Protein AF-A0A6I1DWY0-F1 (afdb_monomer)

Solvent-accessible surface area (backbone atoms only — not comparable to full-atom values): 6631 Å² total; per-residue (Å²): 124,53,65,72,73,62,64,72,75,52,63,94,86,61,85,85,79,82,88,73,82,65,100,81,68,82,79,78,50,70,65,58,52,38,52,49,53,45,50,46,42,75,72,70,47,90,78,81,86,88,60,45,41,14,41,74,68,94,50,57,39,62,62,46,49,48,53,25,51,76,71,72,46,89,82,85,85,78,86,44,73,33,61,86,55,50,52,39,51,78,70,75,38,73,94,70,50,98,91,100

Mean predicted aligned error: 5.31 Å

Foldseek 3Di:
DADPVVVVVDDPPDDDDDQDDPPDDDHPDVVNVLVVQLVCVVVVDDDDDDFHAFCPPPNCVVVSVVSCVVSVHDDDGDGGHHCLQVVCVVVVHHPDDPVD

Sequence (100 aa):
LASSSLLNEVRDDAELIYAGKRSSNHHLKQYETNELLVKLALEGKNVVRLKGGDPYIFGRGGEEGQELREAGVDFEVVPGISSSYSVPAYCGIPVTHRDF

Structure (mmCIF, N/CA/C/O backbone):
data_AF-A0A6I1DWY0-F1
#
_entry.id   AF-A0A6I1DWY0-F1
#
loop_
_atom_site.group_PDB
_atom_site.id
_atom_site.type_symbol
_atom_site.label_atom_id
_atom_site.label_alt_id
_atom_site.label_comp_id
_atom_site.label_asym_id
_atom_site.label_entity_id
_atom_site.label_seq_id
_atom_site.pdbx_PDB_ins_code
_atom_site.Cartn_x
_atom_site.Cartn_y
_atom_site.Cartn_z
_atom_site.occupancy
_atom_site.B_iso_or_equiv
_atom_site.auth_seq_id
_atom_site.auth_comp_id
_atom_site.auth_asym_id
_atom_site.auth_atom_id
_atom_site.pdbx_PDB_model_num
ATOM 1 N N . LEU A 1 1 ? 0.605 7.329 -7.054 1.00 56.62 1 LEU A N 1
ATOM 2 C CA . LEU A 1 1 ? -0.780 7.053 -6.602 1.00 56.62 1 LEU A CA 1
ATOM 3 C C . LEU A 1 1 ? -1.306 5.902 -7.444 1.00 56.62 1 LEU A C 1
ATOM 5 O O . LEU A 1 1 ? -0.939 5.841 -8.612 1.00 56.62 1 LEU A O 1
ATOM 9 N N . ALA A 1 2 ? -2.065 4.976 -6.854 1.00 69.00 2 ALA A N 1
ATOM 10 C CA . ALA A 1 2 ? -2.735 3.918 -7.613 1.00 69.00 2 ALA A CA 1
ATOM 11 C C . ALA A 1 2 ? -3.677 4.534 -8.667 1.00 69.00 2 ALA A C 1
ATOM 13 O O . ALA A 1 2 ? -4.143 5.662 -8.481 1.00 69.00 2 ALA A O 1
ATOM 14 N N . SER A 1 3 ? -3.915 3.830 -9.778 1.00 77.62 3 SER A N 1
ATOM 15 C CA . SER A 1 3 ? -4.782 4.329 -10.855 1.00 77.62 3 SER A CA 1
ATOM 16 C C . SER A 1 3 ? -6.194 4.589 -10.335 1.00 77.62 3 SER A C 1
ATOM 18 O O . SER A 1 3 ? -6.759 3.740 -9.646 1.00 77.62 3 SER A O 1
ATOM 20 N N . SER A 1 4 ? -6.789 5.725 -10.707 1.00 78.81 4 SER A N 1
ATOM 21 C CA . SER A 1 4 ? -8.179 6.053 -10.363 1.00 78.81 4 SER A CA 1
ATOM 22 C C . SER A 1 4 ? -9.172 5.027 -10.907 1.00 78.81 4 SER A C 1
ATOM 24 O O . SER A 1 4 ? -10.210 4.820 -10.294 1.00 78.81 4 SER A O 1
ATOM 26 N N . SER A 1 5 ? -8.835 4.335 -11.998 1.00 86.38 5 SER A N 1
ATOM 27 C CA . SER A 1 5 ? -9.661 3.258 -12.551 1.00 86.38 5 SER A CA 1
ATOM 28 C C . SER A 1 5 ? -9.885 2.103 -11.572 1.00 86.38 5 SER A C 1
ATOM 30 O O . SER A 1 5 ? -10.935 1.481 -11.625 1.00 86.38 5 SER A O 1
ATOM 32 N N . LEU A 1 6 ? -8.942 1.835 -10.659 1.00 87.25 6 LEU A N 1
ATOM 33 C CA . LEU A 1 6 ? -9.096 0.781 -9.648 1.00 87.25 6 LEU A CA 1
ATOM 34 C C . LEU A 1 6 ? -10.163 1.130 -8.606 1.00 87.25 6 LEU A C 1
ATOM 36 O O . LEU A 1 6 ? -10.740 0.236 -8.000 1.00 87.25 6 LEU A O 1
ATOM 40 N N . LEU A 1 7 ? -10.440 2.421 -8.402 1.00 88.44 7 LEU A N 1
ATOM 41 C CA . LEU A 1 7 ? -11.481 2.859 -7.473 1.00 88.44 7 LEU A CA 1
ATOM 42 C C . LEU A 1 7 ? -12.891 2.562 -8.000 1.00 88.44 7 LEU A C 1
ATOM 44 O O . LEU A 1 7 ? -13.821 2.532 -7.204 1.00 88.44 7 LEU A O 1
ATOM 48 N N . ASN A 1 8 ? -13.044 2.299 -9.303 1.00 89.38 8 ASN A N 1
ATOM 49 C CA . ASN A 1 8 ? -14.325 1.903 -9.894 1.00 89.38 8 ASN A CA 1
ATOM 50 C C . ASN A 1 8 ? -14.723 0.459 -9.545 1.00 89.38 8 ASN A C 1
ATOM 52 O O . ASN A 1 8 ? -15.882 0.104 -9.704 1.00 89.38 8 ASN A O 1
ATOM 56 N N . GLU A 1 9 ? -13.776 -0.365 -9.088 1.00 91.81 9 GLU A N 1
ATOM 57 C CA . GLU A 1 9 ? -14.021 -1.763 -8.694 1.00 91.81 9 GLU A CA 1
ATOM 58 C C . GLU A 1 9 ? -14.429 -1.893 -7.218 1.00 91.81 9 GLU A C 1
ATOM 60 O O . GLU A 1 9 ? -14.702 -2.986 -6.718 1.00 91.81 9 GLU A O 1
ATOM 65 N N . VAL A 1 10 ? -14.412 -0.781 -6.479 1.00 93.12 10 VAL A N 1
ATOM 66 C CA . VAL A 1 10 ? -14.791 -0.753 -5.070 1.00 93.12 10 VAL A CA 1
ATOM 67 C C . VAL A 1 10 ? -16.313 -0.863 -4.962 1.00 93.12 10 VAL A C 1
ATOM 69 O O . VAL A 1 10 ? -17.044 -0.356 -5.807 1.00 93.12 10 VAL A O 1
ATOM 72 N N . ARG A 1 11 ? -16.804 -1.511 -3.901 1.00 93.94 11 ARG A N 1
ATOM 73 C CA . ARG A 1 11 ? -18.239 -1.539 -3.592 1.00 93.94 11 ARG A CA 1
ATOM 74 C C . ARG A 1 11 ? -18.806 -0.124 -3.450 1.00 93.94 11 ARG A C 1
ATOM 76 O O . ARG A 1 11 ? -18.175 0.732 -2.833 1.00 93.94 11 ARG A O 1
ATOM 83 N N . ASP A 1 12 ? -20.040 0.067 -3.907 1.00 92.94 12 ASP A N 1
ATOM 84 C CA . ASP A 1 12 ? -20.739 1.361 -3.864 1.00 92.94 12 ASP A CA 1
ATOM 85 C C . ASP A 1 12 ? -20.910 1.937 -2.446 1.00 92.94 12 ASP A C 1
ATOM 87 O O . ASP A 1 12 ? -21.049 3.146 -2.274 1.00 92.94 12 ASP A O 1
ATOM 91 N N . ASP A 1 13 ? -20.909 1.080 -1.421 1.00 94.00 13 ASP A N 1
ATOM 92 C CA . ASP A 1 13 ? -21.079 1.459 -0.017 1.00 94.00 13 ASP A CA 1
ATOM 93 C C . ASP A 1 13 ? -19.757 1.694 0.732 1.00 94.00 13 ASP A C 1
ATOM 95 O O . ASP A 1 13 ? -19.769 1.975 1.933 1.00 94.00 13 ASP A O 1
ATOM 99 N N . ALA A 1 14 ? -18.612 1.582 0.056 1.00 95.25 14 ALA A N 1
ATOM 100 C CA . ALA A 1 14 ? -17.318 1.779 0.690 1.00 95.25 14 ALA A CA 1
ATOM 101 C C . ALA A 1 14 ? -16.990 3.265 0.890 1.00 95.25 14 ALA A C 1
ATOM 103 O O . ALA A 1 14 ? -17.078 4.092 -0.018 1.00 95.25 14 ALA A O 1
ATOM 104 N N . GLU A 1 15 ? -16.505 3.593 2.083 1.00 94.50 15 GLU A N 1
ATOM 105 C CA . GLU A 1 15 ? -15.960 4.913 2.385 1.00 94.50 15 GLU A CA 1
ATOM 106 C C . GLU A 1 15 ? -14.570 5.079 1.744 1.00 94.50 15 GLU A C 1
ATOM 108 O O . GLU A 1 15 ? -13.629 4.350 2.065 1.00 94.50 15 GLU A O 1
ATOM 113 N N . LEU A 1 16 ? -14.417 6.059 0.848 1.00 92.50 16 LEU A N 1
ATOM 114 C CA . LEU A 1 16 ? -13.141 6.359 0.193 1.00 92.50 16 LEU A CA 1
ATOM 115 C C . LEU A 1 16 ? -12.409 7.501 0.905 1.00 92.50 16 LEU A C 1
ATOM 117 O O . LEU A 1 16 ? -12.765 8.672 0.763 1.00 92.50 16 LEU A O 1
ATOM 121 N N . ILE A 1 17 ? -11.330 7.168 1.615 1.00 91.06 17 ILE A N 1
ATOM 122 C CA . ILE A 1 17 ? -10.486 8.151 2.303 1.00 91.06 17 ILE A CA 1
ATOM 123 C C . ILE A 1 17 ? -9.214 8.401 1.492 1.00 91.06 17 ILE A C 1
ATOM 125 O O . ILE A 1 17 ? -8.369 7.522 1.311 1.00 91.06 17 ILE A O 1
ATOM 129 N N . TYR A 1 18 ? -9.055 9.628 0.997 1.00 86.44 18 TYR A N 1
ATOM 130 C CA . TYR A 1 18 ? -7.879 10.001 0.219 1.00 86.44 18 TYR A CA 1
ATOM 131 C C . TYR A 1 18 ? -6.665 10.242 1.123 1.00 86.44 18 TYR A C 1
ATOM 133 O O . TYR A 1 18 ? -6.648 11.164 1.930 1.00 86.44 18 TYR A O 1
ATOM 141 N N . ALA A 1 19 ? -5.617 9.444 0.929 1.00 77.25 19 ALA A N 1
ATOM 142 C CA . ALA A 1 19 ? -4.372 9.518 1.699 1.00 77.25 19 ALA A CA 1
ATOM 143 C C . ALA A 1 19 ? -3.200 10.173 0.934 1.00 77.25 19 ALA A C 1
ATOM 145 O O . ALA A 1 19 ? -2.049 10.098 1.362 1.00 77.25 19 ALA A O 1
ATOM 146 N N . GLY A 1 20 ? -3.464 10.746 -0.245 1.00 68.69 20 GLY A N 1
ATOM 147 C CA . GLY A 1 20 ? -2.474 11.458 -1.059 1.00 68.69 20 GLY A CA 1
ATOM 148 C C . GLY A 1 20 ? -2.509 12.975 -0.847 1.00 68.69 20 GLY A C 1
ATOM 149 O O . GLY A 1 20 ? -3.322 13.502 -0.095 1.00 68.69 20 GLY A O 1
ATOM 150 N N . LYS A 1 21 ? -1.669 13.717 -1.579 1.00 62.69 21 LYS A N 1
ATOM 151 C CA . LYS A 1 21 ? -1.748 15.187 -1.638 1.00 62.69 21 LYS A CA 1
ATOM 152 C C . LYS A 1 21 ? -2.700 15.625 -2.754 1.00 62.69 21 LYS A C 1
ATOM 154 O O . LYS A 1 21 ? -2.576 15.148 -3.881 1.00 62.69 21 LYS A O 1
ATOM 159 N N . ARG A 1 22 ? -3.600 16.572 -2.478 1.00 45.53 22 ARG A N 1
ATOM 160 C CA . ARG A 1 22 ? -3.879 17.651 -3.442 1.00 45.53 22 ARG A CA 1
ATOM 161 C C . ARG A 1 22 ? -2.797 18.699 -3.200 1.00 45.53 22 ARG A C 1
ATOM 163 O O . ARG A 1 22 ? -2.441 18.959 -2.056 1.00 45.53 22 ARG A O 1
ATOM 170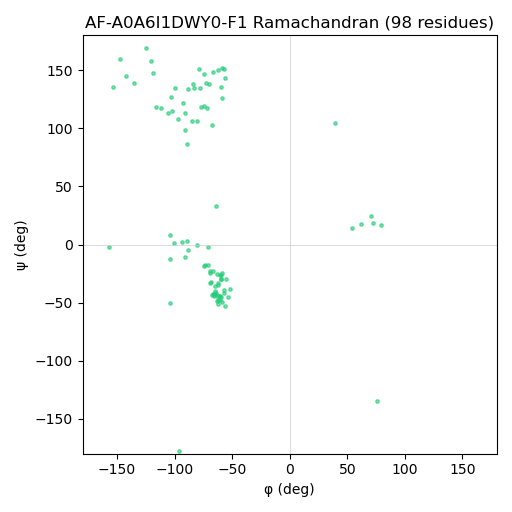 N N . SER A 1 23 ? -2.206 19.209 -4.266 1.00 39.03 23 SER A N 1
ATOM 171 C CA . SER A 1 23 ? -0.929 19.930 -4.334 1.00 39.03 23 SER A CA 1
ATOM 172 C C . SER A 1 23 ? -0.837 21.280 -3.592 1.00 39.03 23 SER A C 1
ATOM 174 O O . SER A 1 23 ? -0.113 22.155 -4.052 1.00 39.03 23 SER A O 1
ATOM 176 N N . SER A 1 24 ? -1.512 21.494 -2.457 1.00 41.41 24 SER A N 1
ATOM 177 C CA . SER A 1 24 ? -1.463 22.800 -1.784 1.00 41.41 24 SER A CA 1
ATOM 178 C C . SER A 1 24 ? -1.774 22.877 -0.287 1.00 41.41 24 SER A C 1
ATOM 180 O O . SER A 1 24 ? -1.652 23.975 0.237 1.00 41.41 24 SER A O 1
ATOM 182 N N . ASN A 1 25 ? -2.137 21.816 0.446 1.00 42.66 25 ASN A N 1
ATOM 183 C CA . ASN A 1 25 ? -2.423 21.984 1.881 1.00 42.66 25 ASN A CA 1
ATOM 184 C C . ASN A 1 25 ? -2.203 20.715 2.709 1.00 42.66 25 ASN A C 1
ATOM 186 O O . ASN A 1 25 ? -2.613 19.639 2.292 1.00 42.66 25 ASN A O 1
ATOM 190 N N . HIS A 1 26 ? -1.553 20.906 3.864 1.00 45.03 26 HIS A N 1
ATOM 191 C CA . HIS A 1 26 ? -1.401 20.010 5.018 1.00 45.03 26 HIS A CA 1
ATOM 192 C C . HIS A 1 26 ? -1.177 18.518 4.717 1.00 45.03 26 HIS A C 1
ATOM 194 O O . HIS A 1 26 ? -2.071 17.757 4.366 1.00 45.03 26 HIS A O 1
ATOM 200 N N . HIS A 1 27 ? 0.074 18.102 4.899 1.00 56.53 27 HIS A N 1
ATOM 201 C CA . HIS A 1 27 ? 0.484 16.707 4.858 1.00 56.53 27 HIS A CA 1
ATOM 202 C C . HIS A 1 27 ? -0.279 15.916 5.924 1.00 56.53 27 HIS A C 1
ATOM 204 O O . HIS A 1 27 ? -0.134 16.262 7.090 1.00 56.53 27 HIS A O 1
ATOM 210 N N . LEU A 1 28 ? -0.954 14.822 5.550 1.00 56.56 28 LEU A N 1
ATOM 211 C CA . LEU A 1 28 ? -1.004 13.684 6.461 1.00 56.56 28 LEU A CA 1
ATOM 212 C C . LEU A 1 28 ? 0.427 13.147 6.521 1.00 56.56 28 LEU A C 1
ATOM 214 O O . LEU A 1 28 ? 0.943 12.568 5.558 1.00 56.56 28 LEU A O 1
ATOM 21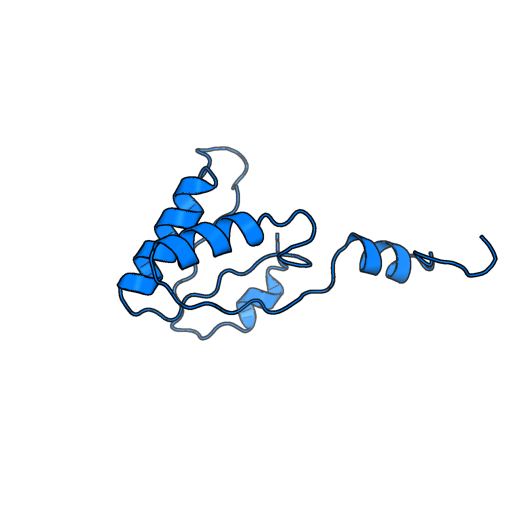8 N N . LYS A 1 29 ? 1.133 13.448 7.604 1.00 77.12 29 LYS A N 1
ATOM 219 C CA . LYS A 1 29 ? 2.388 12.788 7.940 1.00 77.12 29 LYS A CA 1
ATOM 220 C C . LYS 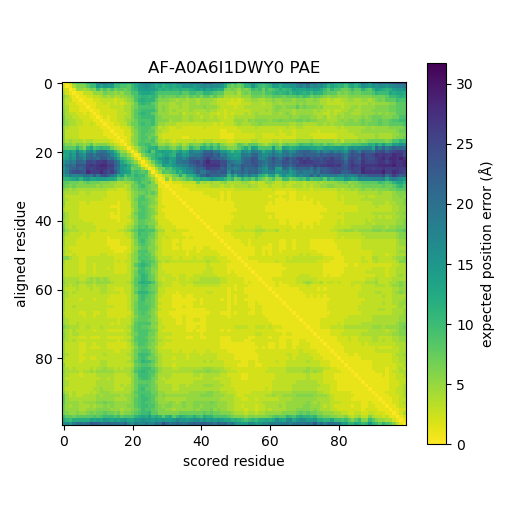A 1 29 ? 2.097 11.289 8.033 1.00 77.12 29 LYS A C 1
ATOM 222 O O . LYS A 1 29 ? 0.982 10.880 8.335 1.00 77.12 29 LYS A O 1
ATOM 227 N N . GLN A 1 30 ? 3.095 10.457 7.746 1.00 81.00 30 GLN A N 1
ATOM 228 C CA . GLN A 1 30 ? 2.893 9.003 7.715 1.00 81.00 30 GLN A CA 1
ATOM 229 C C . GLN A 1 30 ? 2.236 8.471 8.988 1.00 81.00 30 GLN A C 1
ATOM 231 O O . GLN A 1 30 ? 1.356 7.626 8.890 1.00 81.00 30 GLN A O 1
ATOM 236 N N . TYR A 1 31 ? 2.607 9.021 10.148 1.00 86.69 31 TYR A N 1
ATOM 237 C CA . TYR A 1 31 ? 2.007 8.635 11.420 1.00 86.69 31 TYR A CA 1
ATOM 238 C C . TYR A 1 31 ? 0.481 8.819 11.419 1.00 86.69 31 TYR A C 1
ATOM 240 O O . TYR A 1 31 ? -0.220 7.937 11.881 1.00 86.69 31 TYR A O 1
ATOM 248 N N . GLU A 1 32 ? -0.054 9.885 10.813 1.00 89.69 32 GLU A N 1
ATOM 249 C CA . GLU A 1 32 ? -1.503 10.140 10.778 1.00 89.69 32 GLU A CA 1
ATOM 250 C C . GLU A 1 32 ? -2.223 9.109 9.903 1.00 89.69 32 GLU A C 1
ATOM 252 O O . GLU A 1 32 ? -3.355 8.722 10.179 1.00 89.69 32 GLU A O 1
ATOM 257 N N . THR A 1 33 ? -1.559 8.628 8.845 1.00 92.06 33 THR A N 1
ATOM 258 C CA . THR A 1 33 ? -2.083 7.507 8.054 1.00 92.06 33 THR A CA 1
ATOM 259 C C . THR A 1 33 ? -2.071 6.219 8.870 1.00 92.06 33 THR A C 1
ATOM 261 O O . THR A 1 33 ? -3.052 5.483 8.845 1.00 92.06 33 THR A O 1
ATOM 264 N N . ASN A 1 34 ? -0.987 5.950 9.597 1.00 94.50 34 ASN A N 1
ATOM 265 C CA . ASN A 1 34 ? -0.851 4.749 10.416 1.00 94.50 34 ASN A CA 1
ATOM 266 C C . ASN A 1 34 ? -1.901 4.728 11.543 1.00 94.50 34 ASN A C 1
ATOM 268 O O . ASN A 1 34 ? -2.639 3.754 11.674 1.00 94.50 34 ASN A O 1
ATOM 272 N N . GLU A 1 35 ? -2.047 5.836 12.275 1.00 94.94 35 GLU A N 1
ATOM 273 C CA . GLU A 1 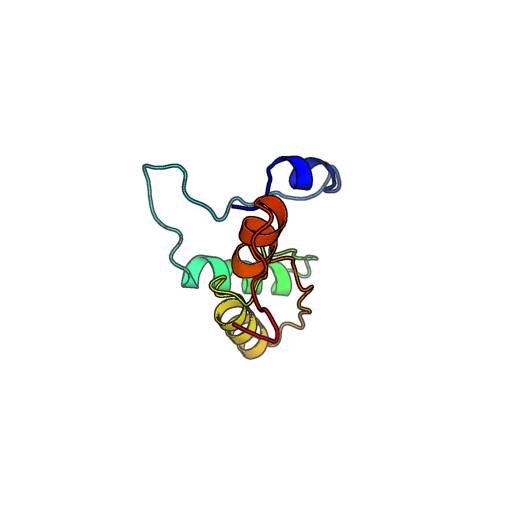35 ? -3.067 6.025 13.314 1.00 94.94 35 GLU A CA 1
ATOM 274 C C . GLU A 1 35 ? -4.481 5.827 12.765 1.00 94.94 35 GLU A C 1
ATOM 276 O O . GLU A 1 35 ? -5.312 5.181 13.402 1.00 94.94 35 GLU A O 1
ATOM 281 N N . LEU A 1 36 ? -4.762 6.342 11.564 1.00 95.69 36 LEU A N 1
ATOM 282 C CA . LEU A 1 36 ? -6.061 6.164 10.928 1.00 95.69 36 LEU A CA 1
ATOM 283 C C . LEU A 1 36 ? -6.335 4.695 10.580 1.00 95.69 36 LEU A C 1
ATOM 285 O O . LEU A 1 36 ? -7.450 4.226 10.803 1.00 95.69 36 LEU A O 1
ATOM 289 N N . LEU A 1 37 ? -5.344 3.967 10.054 1.00 96.81 37 LEU A N 1
ATOM 290 C CA . LEU A 1 37 ? -5.485 2.539 9.750 1.00 96.81 37 LEU A CA 1
ATOM 291 C C . LEU A 1 37 ? -5.794 1.735 11.017 1.00 96.81 37 LEU A C 1
ATOM 293 O O . LEU A 1 37 ? -6.756 0.968 11.026 1.00 96.81 37 LEU A O 1
ATOM 297 N N . VAL A 1 38 ? -5.032 1.967 12.091 1.00 97.88 38 VAL A N 1
ATOM 298 C CA . VAL A 1 38 ? -5.255 1.333 13.399 1.00 97.88 38 VAL A CA 1
ATOM 299 C C . VAL A 1 38 ? -6.649 1.665 13.924 1.00 97.88 38 VAL A C 1
ATOM 301 O O . VAL A 1 38 ? -7.406 0.764 14.274 1.00 97.88 38 VAL A O 1
ATOM 304 N N . LYS A 1 39 ? -7.028 2.947 13.925 1.00 97.88 39 LYS A N 1
ATOM 305 C CA . LYS A 1 39 ? -8.337 3.399 14.404 1.00 97.88 39 LYS A CA 1
ATOM 306 C C . LYS A 1 39 ? -9.483 2.697 13.676 1.00 97.88 39 LYS A C 1
ATOM 308 O O . LYS A 1 39 ? -10.359 2.140 14.327 1.00 97.88 39 LYS A O 1
ATOM 313 N N . LEU A 1 40 ? -9.485 2.717 12.342 1.00 97.81 40 LEU A N 1
ATOM 314 C CA . LEU A 1 40 ? -10.568 2.130 11.546 1.00 97.81 40 LEU A CA 1
ATOM 315 C C . LEU A 1 40 ? -10.650 0.609 11.731 1.00 97.81 40 LEU A C 1
ATOM 317 O O . LEU A 1 40 ? -11.749 0.058 11.766 1.00 97.81 40 LEU A O 1
ATOM 321 N N . ALA A 1 41 ? -9.508 -0.065 11.882 1.00 97.88 41 ALA A N 1
ATOM 322 C CA . ALA A 1 41 ? -9.482 -1.495 12.164 1.00 97.88 41 ALA A CA 1
ATOM 323 C C . ALA A 1 41 ? -10.049 -1.815 13.559 1.00 97.88 41 ALA A C 1
ATOM 325 O O . ALA A 1 41 ? -10.859 -2.728 13.695 1.00 97.88 41 ALA A O 1
ATOM 326 N N . LEU A 1 42 ? -9.701 -1.028 14.583 1.00 97.81 42 LEU A N 1
ATOM 327 C CA . LEU A 1 42 ? -10.231 -1.183 15.946 1.00 97.81 42 LEU A CA 1
ATOM 328 C C . LEU A 1 42 ? -11.722 -0.824 16.064 1.00 97.81 42 LEU A C 1
ATOM 330 O O . LEU A 1 42 ? -12.407 -1.330 16.950 1.00 97.81 42 LEU A O 1
ATOM 334 N N . GLU A 1 43 ? -12.254 -0.007 15.152 1.00 98.00 43 GLU A N 1
ATOM 335 C CA . GLU A 1 43 ? -13.700 0.203 14.982 1.00 98.00 43 GLU A CA 1
ATOM 336 C C . GLU A 1 43 ? -14.417 -1.023 14.372 1.00 98.00 43 GLU A C 1
ATOM 338 O O . GLU A 1 43 ? -15.638 -1.008 14.213 1.00 98.00 43 GLU A O 1
ATOM 343 N N . GLY A 1 44 ? -13.683 -2.087 14.028 1.00 97.00 44 GLY A N 1
ATOM 344 C CA . GLY A 1 44 ? -14.218 -3.314 13.437 1.00 97.00 44 GLY A CA 1
ATOM 345 C C . GLY A 1 44 ? -14.517 -3.200 11.942 1.00 97.00 44 GLY A C 1
ATOM 346 O O . GLY A 1 44 ? -15.263 -4.021 11.405 1.00 97.00 44 GLY A O 1
ATOM 347 N N . LYS A 1 45 ? -13.980 -2.182 11.253 1.00 97.12 45 LYS A N 1
ATOM 348 C CA . LYS A 1 45 ? -14.152 -2.032 9.804 1.00 97.12 45 LYS A CA 1
ATOM 349 C C . LYS A 1 45 ? -13.216 -2.973 9.041 1.00 97.12 45 LYS A C 1
ATOM 351 O O . LYS A 1 45 ? -12.090 -3.230 9.457 1.00 97.12 45 LYS A O 1
ATOM 356 N N . ASN A 1 46 ? -13.645 -3.386 7.850 1.00 96.56 46 ASN A N 1
ATOM 357 C CA . ASN A 1 46 ? -12.756 -4.005 6.866 1.00 96.56 46 ASN A CA 1
ATOM 358 C C . ASN A 1 46 ? -11.985 -2.901 6.134 1.00 96.56 46 ASN A C 1
ATOM 360 O O . ASN A 1 46 ? -12.561 -2.173 5.323 1.00 96.56 46 ASN A O 1
ATOM 364 N N . VAL A 1 47 ? -10.698 -2.751 6.444 1.00 97.19 47 VAL A N 1
ATOM 365 C CA . VAL A 1 47 ? -9.873 -1.638 5.956 1.00 97.19 47 VAL A CA 1
ATOM 366 C C . VAL A 1 47 ? -8.958 -2.101 4.828 1.00 97.19 47 VAL A C 1
ATOM 368 O O . VAL A 1 47 ? -8.175 -3.030 4.995 1.00 97.19 47 VAL A O 1
ATOM 371 N N . VAL A 1 48 ? -8.999 -1.400 3.691 1.00 96.00 48 VAL A N 1
ATOM 372 C CA . VAL A 1 48 ? -8.059 -1.610 2.582 1.00 96.00 48 VAL A CA 1
ATOM 373 C C . VAL A 1 48 ? -7.142 -0.402 2.445 1.00 96.00 48 VAL A C 1
ATOM 375 O O . VAL A 1 48 ? -7.571 0.705 2.114 1.00 96.00 48 VAL A O 1
ATOM 378 N N . ARG A 1 49 ? -5.841 -0.628 2.633 1.00 95.31 49 ARG A N 1
ATOM 379 C CA . ARG A 1 49 ? -4.798 0.356 2.341 1.00 95.31 49 ARG A CA 1
ATOM 380 C C . ARG A 1 49 ? -4.342 0.216 0.888 1.00 95.31 49 ARG A C 1
ATOM 382 O O . ARG A 1 49 ? -3.362 -0.461 0.595 1.00 95.31 49 ARG A O 1
ATOM 389 N N . LEU A 1 50 ? -5.039 0.882 -0.035 1.00 93.94 50 LEU A N 1
ATOM 390 C CA . LEU A 1 50 ? -4.680 0.837 -1.455 1.00 93.94 50 LEU A CA 1
ATOM 391 C C . LEU A 1 50 ? -3.392 1.632 -1.736 1.00 93.94 50 LEU A C 1
ATOM 393 O O . LEU A 1 50 ? -3.342 2.855 -1.569 1.00 93.94 50 LEU A O 1
ATOM 397 N N . LYS A 1 51 ? -2.351 0.937 -2.201 1.00 92.31 51 LYS A N 1
ATOM 398 C CA . LYS A 1 51 ? -1.039 1.503 -2.551 1.00 92.31 51 LYS A CA 1
ATOM 399 C C . LYS A 1 51 ? -0.752 1.264 -4.031 1.00 92.31 51 LYS A C 1
ATOM 401 O O . LYS A 1 51 ? -1.202 0.285 -4.610 1.00 92.31 51 LYS A O 1
ATOM 406 N N . GLY A 1 52 ? -0.035 2.193 -4.660 1.00 91.94 52 GLY A N 1
ATOM 407 C CA . GLY A 1 52 ? 0.378 2.035 -6.057 1.00 91.94 52 GLY A CA 1
ATOM 408 C C . GLY A 1 52 ? 1.661 1.215 -6.161 1.00 91.94 52 GLY A C 1
ATOM 409 O O . GLY A 1 52 ? 2.591 1.471 -5.401 1.00 91.94 52 GLY A O 1
ATOM 410 N N . GLY A 1 53 ? 1.726 0.301 -7.129 1.00 94.31 53 GLY A N 1
ATOM 411 C CA . GLY A 1 53 ? 2.872 -0.590 -7.302 1.00 94.31 53 GLY A CA 1
ATOM 412 C C . GLY A 1 53 ? 2.874 -1.703 -6.259 1.00 94.31 53 GLY A C 1
ATOM 413 O O . GLY A 1 53 ? 1.831 -2.294 -5.999 1.00 94.31 53 GLY A O 1
ATOM 414 N N . ASP A 1 54 ? 4.033 -1.968 -5.662 1.00 96.06 54 ASP A N 1
ATOM 415 C CA . ASP A 1 54 ? 4.165 -2.929 -4.567 1.00 96.06 54 ASP A CA 1
ATOM 416 C C . ASP A 1 54 ? 4.213 -2.208 -3.199 1.00 96.06 54 ASP A C 1
ATOM 418 O O . ASP A 1 54 ? 4.946 -1.221 -3.065 1.00 96.06 54 ASP A O 1
ATOM 422 N N . PRO A 1 55 ? 3.476 -2.669 -2.167 1.00 95.06 55 PRO A N 1
ATOM 423 C CA . PRO A 1 55 ? 3.481 -2.051 -0.837 1.00 95.06 55 PRO A CA 1
ATOM 424 C C . PRO A 1 55 ? 4.863 -1.917 -0.183 1.00 95.06 55 PRO A C 1
ATOM 426 O O . PRO A 1 55 ?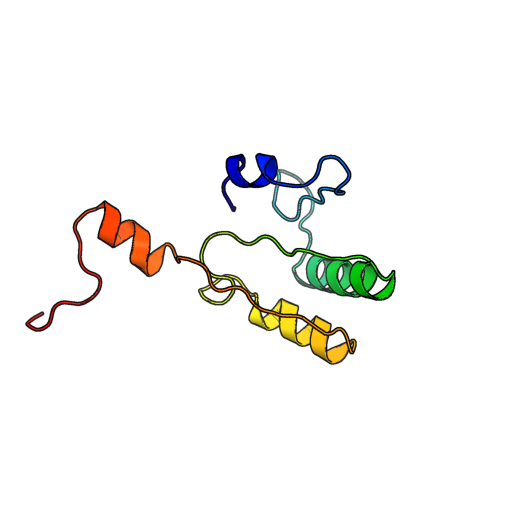 5.076 -0.989 0.608 1.00 95.06 55 PRO A O 1
ATOM 429 N N . TYR A 1 56 ? 5.793 -2.823 -0.491 1.00 96.31 56 TYR A N 1
ATOM 430 C CA . TYR A 1 56 ? 7.097 -2.943 0.160 1.00 96.31 56 TYR A CA 1
ATOM 431 C C . TYR A 1 56 ? 8.262 -2.404 -0.674 1.00 96.31 56 TYR A C 1
ATOM 433 O O . TYR A 1 56 ? 9.324 -2.132 -0.117 1.00 96.31 56 TYR A O 1
ATOM 441 N N . ILE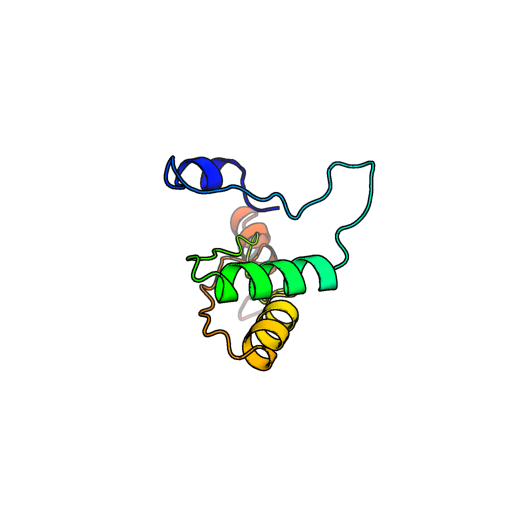 A 1 57 ? 8.069 -2.118 -1.963 1.00 95.50 57 ILE A N 1
ATOM 442 C CA . ILE A 1 57 ? 9.081 -1.438 -2.786 1.00 95.50 57 ILE A CA 1
ATOM 443 C C . ILE A 1 57 ? 8.864 0.077 -2.724 1.00 95.50 57 ILE A C 1
ATOM 445 O O . ILE A 1 57 ? 8.003 0.628 -3.402 1.00 95.50 57 ILE A O 1
ATOM 449 N N . PHE A 1 58 ? 9.639 0.758 -1.871 1.00 91.56 58 PHE A N 1
ATOM 450 C CA . PHE A 1 58 ? 9.555 2.210 -1.611 1.00 91.56 58 PHE A CA 1
ATOM 451 C C . PHE A 1 58 ? 8.155 2.714 -1.196 1.00 91.56 58 PHE A C 1
ATOM 453 O O . PHE A 1 58 ? 7.893 3.916 -1.191 1.00 91.56 58 PHE A O 1
ATOM 460 N N . GLY A 1 59 ? 7.253 1.801 -0.823 1.00 89.44 59 GLY A N 1
ATOM 461 C CA . GLY A 1 59 ? 5.863 2.102 -0.499 1.00 89.44 59 GLY A CA 1
ATOM 462 C C . GLY A 1 59 ? 5.609 2.408 0.974 1.00 89.44 59 GLY A C 1
ATOM 463 O O . GLY A 1 59 ? 4.522 2.876 1.292 1.00 89.44 59 GLY A O 1
ATOM 464 N N . ARG A 1 60 ? 6.571 2.174 1.877 1.00 93.38 60 ARG A N 1
ATOM 465 C CA . ARG A 1 60 ? 6.404 2.287 3.346 1.00 93.38 60 ARG A CA 1
ATOM 466 C C . ARG A 1 60 ? 5.364 1.336 3.949 1.00 93.38 60 ARG A C 1
ATOM 468 O O . ARG A 1 60 ? 4.932 1.540 5.076 1.00 93.38 60 ARG A O 1
ATOM 475 N N . GLY A 1 61 ? 4.967 0.282 3.231 1.00 94.62 61 GLY A N 1
ATOM 476 C CA . GLY A 1 61 ? 4.038 -0.717 3.766 1.00 94.62 61 GLY A CA 1
ATOM 477 C C . GLY A 1 61 ? 4.572 -1.407 5.025 1.00 94.62 61 GLY A C 1
ATOM 478 O O . GLY A 1 61 ? 3.786 -1.782 5.882 1.00 94.62 61 GLY A O 1
ATOM 479 N N . GLY A 1 62 ? 5.898 -1.535 5.166 1.00 96.38 62 GLY A N 1
ATOM 480 C CA . GLY A 1 62 ? 6.509 -2.101 6.373 1.00 96.38 62 GLY A CA 1
ATOM 481 C C . GLY A 1 62 ? 6.283 -1.244 7.622 1.00 96.38 62 GLY A C 1
ATOM 482 O O . GLY A 1 62 ? 5.974 -1.787 8.674 1.00 96.38 62 GLY A O 1
ATOM 483 N N . GLU A 1 63 ? 6.368 0.085 7.496 1.00 95.75 63 GLU A N 1
ATOM 484 C CA . GLU A 1 63 ? 6.076 1.013 8.600 1.00 95.75 63 GLU A CA 1
ATOM 485 C C . GLU A 1 63 ? 4.591 0.955 8.989 1.00 95.75 63 GLU A C 1
ATOM 487 O O . GLU A 1 63 ? 4.261 0.875 10.165 1.00 95.75 63 GLU A O 1
ATOM 492 N N . GLU A 1 64 ? 3.694 0.944 7.995 1.00 96.56 64 GLU A N 1
ATOM 493 C CA . GLU A 1 64 ? 2.245 0.805 8.216 1.00 96.56 64 GLU A CA 1
ATOM 494 C C . GLU A 1 64 ? 1.912 -0.530 8.916 1.00 96.56 64 GLU A C 1
ATOM 496 O O . GLU A 1 64 ? 1.140 -0.555 9.872 1.00 96.56 64 GLU A O 1
ATOM 501 N N . GLY A 1 65 ? 2.525 -1.636 8.480 1.00 97.38 65 GLY A N 1
ATOM 502 C CA . GLY A 1 65 ? 2.329 -2.962 9.073 1.00 97.38 65 GLY A CA 1
ATOM 503 C C . GLY A 1 65 ? 2.915 -3.109 10.481 1.00 97.38 65 GLY A C 1
ATOM 504 O O . GLY A 1 65 ? 2.351 -3.828 11.304 1.00 97.38 65 GLY A O 1
ATOM 505 N N . GLN A 1 66 ? 4.023 -2.426 10.785 1.00 97.81 66 GLN A N 1
ATOM 506 C CA . GLN A 1 66 ? 4.596 -2.416 12.132 1.00 97.81 66 GLN A CA 1
ATOM 507 C C . GLN A 1 66 ? 3.619 -1.799 13.141 1.00 97.81 66 GLN A C 1
ATOM 509 O O . GLN A 1 66 ? 3.354 -2.412 14.170 1.00 97.81 66 GLN A O 1
ATOM 514 N N . GLU A 1 67 ? 3.032 -0.648 12.818 1.00 97.69 67 GLU A N 1
ATOM 515 C CA . GLU A 1 67 ? 2.067 0.044 13.686 1.00 97.69 67 GLU A CA 1
ATOM 516 C C . GLU A 1 67 ? 0.792 -0.781 13.905 1.00 97.69 67 GLU A C 1
ATOM 518 O O . GLU A 1 67 ? 0.304 -0.897 15.028 1.00 97.69 67 GLU A O 1
ATOM 523 N N . LEU A 1 68 ? 0.280 -1.427 12.849 1.00 98.19 68 LEU A N 1
ATO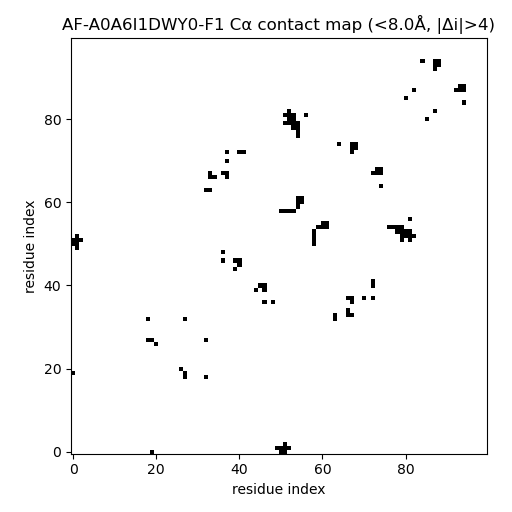M 524 C CA . LEU A 1 68 ? -0.855 -2.350 12.962 1.00 98.19 68 LEU A CA 1
ATOM 525 C C . LEU A 1 68 ? -0.535 -3.515 13.902 1.00 98.19 68 LEU A C 1
ATOM 527 O O . LEU A 1 68 ? -1.323 -3.831 14.793 1.00 98.19 68 LEU A O 1
ATOM 531 N N . ARG A 1 69 ? 0.653 -4.111 13.757 1.00 98.19 69 ARG A N 1
ATOM 532 C CA . ARG A 1 69 ? 1.107 -5.201 14.625 1.00 98.19 69 ARG A CA 1
ATOM 533 C C . ARG A 1 69 ? 1.264 -4.758 16.079 1.00 98.19 69 ARG A C 1
ATOM 535 O O . ARG A 1 69 ? 0.858 -5.49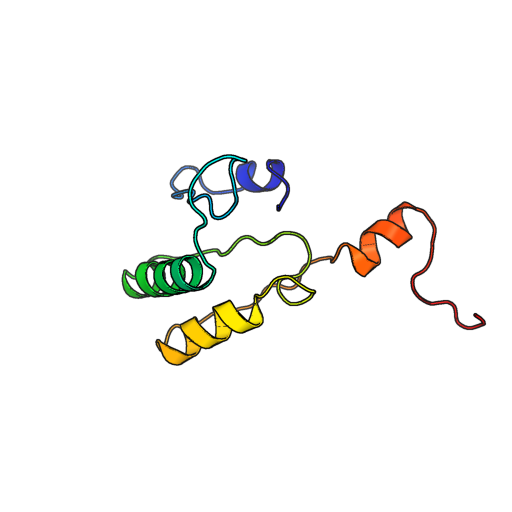7 16.972 1.00 98.19 69 ARG A O 1
ATOM 542 N N . GLU A 1 70 ? 1.857 -3.592 16.325 1.00 98.25 70 GLU A N 1
ATOM 543 C CA . GLU A 1 70 ? 2.021 -3.029 17.672 1.00 98.25 70 GLU A CA 1
ATOM 544 C C . GLU A 1 70 ? 0.666 -2.742 18.338 1.00 98.25 70 GLU A C 1
ATOM 546 O O . GLU A 1 70 ? 0.515 -2.958 19.540 1.00 98.25 70 GLU A O 1
ATOM 551 N N . ALA A 1 71 ? -0.344 -2.359 17.552 1.00 98.00 71 ALA A N 1
ATOM 552 C CA . ALA A 1 71 ? -1.720 -2.169 18.005 1.00 98.00 71 ALA A CA 1
ATOM 553 C C . ALA A 1 71 ? -2.541 -3.471 18.131 1.00 98.00 71 ALA A C 1
ATOM 555 O O . ALA A 1 71 ? -3.711 -3.416 18.512 1.00 98.00 71 ALA A O 1
ATOM 556 N N . GLY A 1 72 ? -1.963 -4.635 17.815 1.00 98.12 72 GLY A N 1
ATOM 557 C CA . GLY A 1 72 ? -2.662 -5.924 17.859 1.00 98.12 72 GLY A CA 1
ATOM 558 C C . GLY A 1 72 ? -3.712 -6.107 16.758 1.00 98.12 72 GLY A C 1
ATOM 559 O O . GLY A 1 72 ? -4.658 -6.870 16.941 1.00 98.12 72 GLY A O 1
ATOM 560 N N . VAL A 1 73 ? -3.569 -5.400 15.635 1.00 98.25 73 VAL A N 1
ATOM 561 C CA . VAL A 1 73 ? -4.433 -5.531 14.459 1.00 98.25 73 VAL A CA 1
ATOM 562 C C . VAL A 1 73 ? -3.830 -6.545 13.493 1.00 98.25 73 VAL A C 1
ATOM 564 O O . VAL A 1 73 ? -2.717 -6.362 12.993 1.00 98.25 73 VAL A O 1
ATOM 567 N N . ASP A 1 74 ? -4.590 -7.595 13.191 1.00 97.81 74 ASP A N 1
ATOM 568 C CA . ASP A 1 74 ? -4.233 -8.551 12.148 1.00 97.81 74 ASP A CA 1
ATOM 569 C C . ASP A 1 74 ? -4.350 -7.908 10.761 1.00 97.81 74 ASP A C 1
ATOM 571 O O . ASP A 1 74 ? -5.306 -7.189 10.459 1.00 97.81 74 ASP A O 1
ATOM 575 N N . PHE A 1 75 ? -3.376 -8.181 9.896 1.00 98.19 75 PHE A N 1
ATOM 576 C CA . PHE A 1 75 ? -3.378 -7.702 8.519 1.00 98.19 75 PHE A CA 1
ATOM 577 C C . PHE A 1 75 ? -2.697 -8.701 7.587 1.00 98.19 75 PHE A C 1
ATOM 579 O O . PHE A 1 75 ? -1.869 -9.515 7.999 1.00 98.19 75 PHE A O 1
ATOM 586 N N . GLU A 1 76 ? -3.010 -8.585 6.302 1.00 98.12 76 GLU A N 1
ATOM 587 C CA . GLU A 1 76 ? -2.296 -9.267 5.232 1.00 98.12 76 GLU A CA 1
ATOM 588 C C . GLU A 1 76 ? -1.717 -8.257 4.242 1.00 98.12 76 GLU A C 1
ATOM 590 O O . GLU A 1 76 ? -2.173 -7.116 4.133 1.00 98.12 76 GLU A O 1
ATOM 595 N N . VAL A 1 77 ? -0.693 -8.683 3.507 1.00 97.81 77 VAL A N 1
ATOM 596 C CA . VAL A 1 77 ? -0.088 -7.885 2.441 1.00 97.81 77 VAL A CA 1
ATOM 597 C C . VAL A 1 77 ? -0.311 -8.611 1.134 1.00 97.81 77 VAL A C 1
ATOM 599 O O . VAL A 1 77 ? 0.196 -9.713 0.940 1.00 97.81 77 VAL A O 1
ATOM 602 N N . VAL A 1 78 ? -1.036 -7.963 0.227 1.00 97.56 78 VAL A N 1
ATOM 603 C CA . VAL A 1 78 ? -1.204 -8.427 -1.149 1.00 97.56 78 VAL A CA 1
ATOM 604 C C . VAL A 1 78 ? -0.096 -7.793 -2.000 1.00 97.56 78 VAL A C 1
ATOM 606 O O . VAL A 1 78 ? -0.084 -6.565 -2.142 1.00 97.56 78 VAL A O 1
ATOM 609 N N . PRO A 1 79 ? 0.857 -8.580 -2.541 1.00 97.00 79 PRO A N 1
ATOM 610 C CA . PRO A 1 79 ? 1.929 -8.047 -3.375 1.00 97.00 79 PRO A CA 1
ATOM 611 C C . PRO A 1 79 ? 1.389 -7.404 -4.650 1.00 97.00 79 PRO A C 1
ATOM 613 O O . PRO A 1 79 ? 0.373 -7.833 -5.202 1.00 97.00 79 PRO A O 1
ATOM 616 N N . GLY A 1 80 ? 2.106 -6.400 -5.144 1.00 94.88 80 GLY A N 1
ATOM 617 C CA . GLY A 1 80 ? 1.755 -5.693 -6.369 1.00 94.88 80 GLY A CA 1
ATOM 618 C C . GLY A 1 80 ? 2.891 -5.681 -7.384 1.00 94.88 80 GLY A C 1
ATOM 619 O O . GLY A 1 80 ? 4.035 -6.026 -7.097 1.00 94.88 80 GLY A O 1
ATOM 620 N N . ILE A 1 81 ? 2.589 -5.254 -8.609 1.00 95.50 81 ILE A N 1
ATOM 621 C CA . ILE A 1 81 ? 3.616 -5.099 -9.641 1.00 95.50 81 ILE A CA 1
ATOM 622 C C . ILE A 1 81 ? 4.273 -3.725 -9.491 1.00 95.50 81 ILE A C 1
ATOM 624 O O . ILE A 1 81 ? 3.691 -2.698 -9.837 1.00 95.50 81 ILE A O 1
ATOM 628 N N . SER A 1 82 ? 5.507 -3.701 -8.987 1.00 95.19 82 SER A N 1
ATOM 629 C CA . SER A 1 82 ? 6.281 -2.464 -8.848 1.00 95.19 82 SER A CA 1
ATOM 630 C C . SER A 1 82 ? 6.659 -1.847 -10.199 1.00 95.19 82 SER A C 1
ATOM 632 O O . SER A 1 82 ? 6.937 -2.545 -11.183 1.00 95.19 82 SER A O 1
ATOM 634 N N . SER A 1 83 ? 6.753 -0.514 -10.232 1.00 95.12 83 SER A N 1
ATOM 635 C CA . SER A 1 83 ? 7.280 0.240 -11.374 1.00 95.12 83 SER A CA 1
ATOM 636 C C . SER A 1 83 ? 8.746 -0.077 -11.664 1.00 95.12 83 SER A C 1
ATOM 638 O O . SER A 1 83 ? 9.167 0.042 -12.809 1.00 95.12 83 SER A O 1
ATOM 640 N N . SER A 1 84 ? 9.512 -0.522 -10.659 1.00 94.81 84 SER A N 1
ATOM 641 C CA . SER A 1 84 ? 10.913 -0.932 -10.830 1.00 94.81 84 SER A CA 1
ATOM 642 C C . SER A 1 84 ? 11.082 -2.097 -11.808 1.00 94.81 84 SER A C 1
ATOM 644 O O . SER A 1 84 ? 12.134 -2.217 -12.423 1.00 94.81 84 SER A O 1
ATOM 646 N N . TYR A 1 85 ? 10.051 -2.932 -11.964 1.00 95.50 85 TYR A N 1
ATOM 647 C CA . TYR A 1 85 ? 10.018 -4.027 -12.931 1.00 95.50 85 TYR A CA 1
ATOM 648 C C . TYR A 1 85 ? 9.149 -3.701 -14.149 1.00 95.50 85 TYR A C 1
ATOM 650 O O . TYR A 1 85 ? 9.592 -3.850 -15.287 1.00 95.50 85 TYR A O 1
ATOM 658 N N . SER A 1 86 ? 7.915 -3.241 -13.917 1.00 96.50 86 SER A N 1
ATOM 659 C CA . SER A 1 86 ? 6.945 -3.061 -15.001 1.00 96.50 86 SER A CA 1
ATOM 660 C C . SER A 1 86 ? 7.354 -1.982 -15.993 1.00 96.50 86 SER A C 1
ATOM 662 O O . SER A 1 86 ? 7.243 -2.209 -17.190 1.00 96.50 86 SER A O 1
ATOM 664 N N . VAL A 1 87 ? 7.864 -0.832 -15.546 1.00 96.75 87 VAL A N 1
ATOM 665 C CA . VAL A 1 87 ? 8.186 0.264 -16.472 1.00 96.75 87 VAL A CA 1
ATOM 666 C C . VAL A 1 87 ? 9.274 -0.148 -17.477 1.00 96.75 87 VAL A C 1
ATOM 668 O O . VAL A 1 87 ? 9.008 -0.035 -18.673 1.00 96.75 87 VAL A O 1
ATOM 671 N N . PRO A 1 88 ? 10.432 -0.706 -17.062 1.00 97.19 88 PRO A N 1
ATOM 672 C CA . PRO A 1 88 ? 11.399 -1.269 -18.006 1.00 97.19 88 PRO A CA 1
ATOM 673 C C . PRO A 1 88 ? 10.782 -2.311 -18.948 1.00 97.19 88 PRO A C 1
ATOM 675 O O . PRO A 1 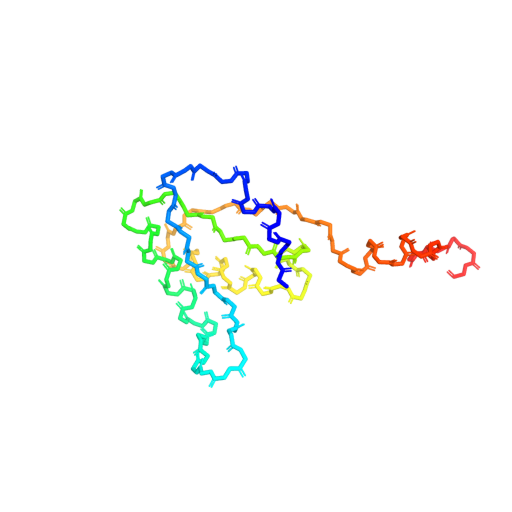88 ? 10.978 -2.218 -20.157 1.00 97.19 88 PRO A O 1
ATOM 678 N N . ALA A 1 89 ? 9.969 -3.240 -18.430 1.00 97.06 89 ALA A N 1
ATOM 679 C CA . ALA A 1 89 ? 9.343 -4.288 -19.239 1.00 97.06 89 ALA A CA 1
ATOM 680 C C . ALA A 1 89 ? 8.418 -3.724 -20.335 1.00 97.06 89 ALA A C 1
ATOM 682 O O . ALA A 1 89 ? 8.509 -4.143 -21.488 1.00 97.06 89 ALA A O 1
ATOM 683 N N . TYR A 1 90 ? 7.585 -2.729 -20.012 1.00 97.25 90 TYR A N 1
ATOM 684 C CA . TYR A 1 90 ? 6.739 -2.029 -20.990 1.00 97.25 90 TYR A CA 1
ATOM 685 C C . TYR A 1 90 ? 7.553 -1.214 -22.008 1.00 97.25 90 TYR A C 1
ATOM 687 O O . TYR A 1 90 ? 7.075 -0.957 -23.110 1.00 97.25 90 TYR A O 1
ATOM 695 N N . CYS A 1 91 ? 8.787 -0.837 -21.669 1.00 97.62 91 CYS A N 1
ATOM 696 C CA . CYS A 1 91 ? 9.736 -0.195 -22.576 1.00 97.62 91 CYS A CA 1
ATOM 697 C C . CYS A 1 91 ? 10.624 -1.190 -23.349 1.00 97.62 91 CYS A C 1
ATOM 699 O O . CYS A 1 91 ? 11.505 -0.755 -24.087 1.00 97.62 91 CYS A O 1
ATOM 701 N N . GLY A 1 92 ? 10.427 -2.505 -23.189 1.00 96.38 92 GLY A N 1
ATOM 702 C CA . GLY A 1 92 ? 11.262 -3.530 -23.824 1.00 96.38 92 GLY A CA 1
ATOM 703 C C . GLY A 1 92 ? 12.668 -3.666 -23.223 1.00 96.38 92 GLY A C 1
ATOM 704 O O . GLY A 1 92 ? 13.558 -4.210 -23.871 1.00 96.38 92 GLY A O 1
ATOM 705 N N . ILE A 1 93 ? 12.884 -3.173 -22.002 1.00 96.56 93 ILE A N 1
ATOM 706 C CA . ILE A 1 93 ? 14.165 -3.207 -21.289 1.00 96.56 93 ILE A CA 1
ATOM 707 C C . ILE A 1 93 ? 14.080 -4.270 -20.181 1.00 96.56 93 ILE A C 1
ATOM 709 O O . ILE A 1 93 ? 13.320 -4.092 -19.224 1.00 96.56 93 ILE A O 1
ATOM 713 N N . PRO A 1 94 ? 14.834 -5.380 -20.261 1.00 94.56 94 PRO A N 1
ATOM 714 C CA . PRO A 1 94 ? 14.843 -6.376 -19.198 1.00 94.56 94 PRO A CA 1
ATOM 715 C C . PRO A 1 94 ? 15.597 -5.846 -17.967 1.00 94.56 94 PRO A C 1
ATOM 717 O O . PRO A 1 94 ? 16.651 -5.230 -18.094 1.00 94.56 94 PRO A O 1
ATOM 720 N N . VAL A 1 95 ? 15.073 -6.101 -16.761 1.00 95.00 95 VAL A N 1
ATOM 721 C CA . VAL A 1 95 ? 15.729 -5.681 -15.500 1.00 95.00 95 VAL A CA 1
ATOM 722 C C . VAL A 1 95 ? 16.951 -6.523 -15.140 1.00 95.00 95 VAL A C 1
ATOM 724 O O . VAL A 1 95 ? 17.768 -6.112 -14.322 1.00 95.00 95 VAL A O 1
ATOM 727 N N . THR A 1 96 ? 17.064 -7.705 -15.737 1.00 94.38 96 THR A N 1
ATOM 728 C CA . THR A 1 96 ? 18.218 -8.591 -15.638 1.00 94.38 96 THR A CA 1
ATOM 729 C C . THR A 1 96 ? 18.440 -9.248 -16.993 1.00 94.38 96 THR A C 1
ATOM 731 O O . THR A 1 96 ? 17.487 -9.564 -17.708 1.00 94.38 96 THR A O 1
ATOM 734 N N . HIS A 1 97 ? 19.694 -9.482 -17.353 1.00 94.75 97 HIS A N 1
ATOM 735 C CA . HIS A 1 97 ? 20.067 -10.258 -18.525 1.00 94.75 97 HIS A CA 1
ATOM 736 C C . HIS A 1 97 ? 21.182 -11.213 -18.099 1.00 94.75 97 HIS A C 1
ATOM 738 O O . HIS A 1 97 ? 22.036 -10.850 -17.306 1.00 94.75 97 HIS A O 1
ATOM 744 N N . ARG A 1 98 ? 21.172 -12.471 -18.553 1.00 93.81 98 ARG A N 1
ATOM 745 C CA . ARG A 1 98 ? 22.151 -13.459 -18.054 1.00 93.81 98 ARG A CA 1
ATOM 746 C C . ARG A 1 98 ? 23.596 -13.064 -18.371 1.00 93.81 98 ARG A C 1
ATOM 748 O O . ARG A 1 98 ? 24.490 -13.339 -17.581 1.00 93.81 98 ARG A O 1
ATOM 755 N N . ASP A 1 99 ? 23.777 -12.434 -19.523 1.00 91.38 99 ASP A N 1
ATOM 756 C CA . ASP A 1 99 ? 25.092 -12.105 -20.071 1.00 91.38 99 ASP A CA 1
ATOM 757 C C . ASP A 1 99 ? 25.514 -10.638 -19.849 1.00 91.38 99 ASP A C 1
ATOM 759 O O . ASP A 1 99 ? 26.592 -10.260 -20.305 1.00 91.38 99 ASP A O 1
ATOM 763 N N . PHE A 1 100 ? 24.687 -9.814 -19.181 1.00 65.62 100 PHE A N 1
ATOM 764 C CA . PHE A 1 100 ? 24.958 -8.390 -18.921 1.00 65.62 100 PHE A CA 1
ATOM 765 C C . PHE A 1 100 ? 24.534 -7.961 -17.515 1.00 65.62 100 PHE A C 1
ATOM 767 O O . PHE A 1 100 ? 23.406 -8.320 -17.106 1.00 65.62 100 PHE A O 1
#

Radius of gyration: 16.32 Å; Cα contacts (8 Å, |Δi|>4): 69; chains: 1; bounding box: 46×36×42 Å

Nearest PDB structures (foldseek):
  1s4d-assembly5_K  TM=9.656E-01  e=6.553E-07  Pseudomonas denitrificans (nom. rej.)
  1s4d-assembly6_M  TM=9.679E-01  e=3.025E-06  Pseudomonas denitrificans (nom. rej.)
  1s4d-assembly4_I  TM=9.635E-01  e=3.233E-06  Pseudomonas denitrificans (nom. rej.)
  1s4d-assembly3_G  TM=9.655E-01  e=5.883E-06  Pseudomonas denitrificans (nom. rej.)
  1ve2-assembly1_B  TM=9.314E-01  e=1.223E-05  Thermus thermophilus

Organism: NCBI:txid552546

InterPro domains:
  IPR000878 Tetrapyrrole methylase [PF00590] (5-99)
  IPR003043 Uroporphiryn-III C-methyltransferase, conserved site [PS00840] (47-80)
  IPR014777 Tetrapyrrole methylase, subdomain 1 [G3DSA:3.40.1010.10] (1-82)
  IPR035996 Tetrapyrrole methylase superfamily [SSF53790] (2-99)
  IPR050161 Siroheme/cobalamin biosynthesis enzyme [PTHR45790] (1-99)

pLDDT: mean 89.27, std 14.23, range [39.03, 98.25]

Secondary structure (DSSP, 8-state):
---GGGGGGS-TT------S--TTS----HHHHHHHHHHHHHTT-------SS-SSSSS-HHHHHHHHHHTT----------HHHHHHHHTT--S--TT-